Protein AF-A0A2S2CTV1-F1 (afdb_monomer_lite)

Structure (mmCIF, N/CA/C/O backbone):
data_AF-A0A2S2CTV1-F1
#
_entry.id   AF-A0A2S2CTV1-F1
#
loop_
_atom_site.group_PDB
_atom_site.id
_atom_site.type_symbol
_atom_site.label_atom_id
_atom_site.label_alt_id
_atom_site.label_comp_id
_atom_site.label_asym_id
_atom_site.label_entity_id
_atom_site.label_seq_id
_atom_site.pdbx_PDB_ins_code
_atom_site.Cartn_x
_atom_site.Cartn_y
_atom_site.Cartn_z
_atom_site.occupancy
_atom_site.B_iso_or_equiv
_atom_site.auth_seq_id
_atom_site.auth_comp_id
_atom_site.auth_asym_id
_atom_site.auth_atom_id
_atom_site.pdbx_PDB_model_num
ATOM 1 N N . MET A 1 1 ? -16.353 -54.334 -6.381 1.00 51.50 1 MET A N 1
ATOM 2 C CA . MET A 1 1 ? -15.307 -53.325 -6.108 1.00 51.50 1 MET A CA 1
ATOM 3 C C . MET A 1 1 ? -13.976 -54.057 -6.196 1.00 51.50 1 MET A C 1
ATOM 5 O O . MET A 1 1 ? -13.768 -54.965 -5.405 1.00 51.50 1 MET A O 1
ATOM 9 N N . ALA A 1 2 ? -13.167 -53.804 -7.227 1.00 54.47 2 ALA A N 1
ATOM 10 C CA . ALA A 1 2 ? -11.875 -54.478 -7.370 1.00 54.47 2 ALA A CA 1
ATOM 11 C C . ALA A 1 2 ? -10.858 -53.865 -6.383 1.00 54.47 2 ALA A C 1
ATOM 13 O O . ALA A 1 2 ? -10.901 -52.649 -6.179 1.00 54.47 2 ALA A O 1
ATOM 14 N N . PRO A 1 3 ? -9.980 -54.667 -5.753 1.00 59.53 3 PRO A N 1
ATOM 15 C CA . PRO A 1 3 ? -8.967 -54.156 -4.837 1.00 59.53 3 PRO A CA 1
ATOM 16 C C . PRO A 1 3 ? -7.960 -53.280 -5.592 1.00 59.53 3 PRO A C 1
ATOM 18 O O . PRO A 1 3 ? -7.532 -53.609 -6.699 1.00 59.53 3 PRO A O 1
ATOM 21 N N . VAL A 1 4 ? -7.614 -52.138 -5.000 1.00 60.75 4 VAL A N 1
ATOM 22 C CA . VAL A 1 4 ? -6.664 -51.177 -5.573 1.00 60.75 4 VAL A CA 1
ATOM 23 C C . VAL A 1 4 ? -5.271 -51.829 -5.632 1.00 60.75 4 VAL A C 1
ATOM 25 O O . VAL A 1 4 ? -4.828 -52.366 -4.616 1.00 60.75 4 VAL A O 1
ATOM 28 N N . PRO A 1 5 ? -4.579 -51.820 -6.788 1.00 59.84 5 PRO A N 1
ATOM 29 C CA . PRO A 1 5 ? -3.270 -52.454 -6.927 1.00 59.84 5 PRO A CA 1
ATOM 30 C C . PRO A 1 5 ? -2.188 -51.731 -6.097 1.00 59.84 5 PRO A C 1
ATOM 32 O O . PRO A 1 5 ? -2.196 -50.497 -6.031 1.00 59.84 5 PRO A O 1
ATOM 35 N N . PRO A 1 6 ? -1.247 -52.468 -5.476 1.00 59.41 6 PRO A N 1
ATOM 36 C CA . PRO A 1 6 ? -0.183 -51.889 -4.661 1.00 59.41 6 PRO A CA 1
ATOM 37 C C . PRO A 1 6 ? 0.899 -51.265 -5.556 1.00 59.41 6 PRO A C 1
ATOM 39 O O . PRO A 1 6 ? 1.287 -51.860 -6.559 1.00 59.41 6 PRO A O 1
ATOM 42 N N . GLY A 1 7 ? 1.392 -50.073 -5.200 1.00 57.53 7 GLY A N 1
ATOM 43 C CA . GLY A 1 7 ? 2.503 -49.430 -5.923 1.00 57.53 7 GLY A CA 1
ATOM 44 C C . GLY A 1 7 ? 2.373 -47.931 -6.213 1.00 57.53 7 GLY A C 1
ATOM 45 O O . GLY A 1 7 ? 3.039 -47.428 -7.114 1.00 57.53 7 GLY A O 1
ATOM 46 N N . ARG A 1 8 ? 1.541 -47.187 -5.478 1.00 54.16 8 ARG A N 1
ATOM 47 C CA . ARG A 1 8 ? 1.620 -45.718 -5.448 1.00 54.16 8 ARG A CA 1
ATOM 48 C C . ARG A 1 8 ? 1.915 -45.243 -4.034 1.00 54.16 8 ARG A C 1
ATOM 50 O O . ARG A 1 8 ? 1.067 -44.638 -3.386 1.00 54.16 8 ARG A O 1
ATOM 57 N N . ASP A 1 9 ? 3.150 -45.475 -3.604 1.00 60.75 9 ASP A N 1
ATOM 58 C CA . ASP A 1 9 ? 3.824 -44.606 -2.641 1.00 60.75 9 ASP A CA 1
ATOM 59 C C . ASP A 1 9 ? 4.000 -43.227 -3.295 1.00 60.75 9 ASP A C 1
ATOM 61 O O . ASP A 1 9 ? 5.081 -42.834 -3.730 1.00 60.75 9 ASP A O 1
ATOM 65 N N . LEU A 1 10 ? 2.898 -42.486 -3.439 1.00 60.81 10 LEU A N 1
ATOM 66 C CA . LEU A 1 10 ? 3.008 -41.037 -3.503 1.00 60.81 10 LEU A CA 1
ATOM 67 C C . LEU A 1 10 ? 3.688 -40.655 -2.188 1.00 60.81 10 LEU A C 1
ATOM 69 O O . LEU A 1 10 ? 3.174 -41.074 -1.145 1.00 60.81 10 LEU A O 1
ATOM 73 N N . PRO A 1 11 ? 4.829 -39.940 -2.198 1.00 59.81 11 PRO A N 1
ATOM 74 C CA . PRO A 1 11 ? 5.430 -39.505 -0.952 1.00 59.81 11 PRO A CA 1
ATOM 75 C C . PRO A 1 11 ? 4.330 -38.793 -0.174 1.00 59.81 11 PRO A C 1
ATOM 77 O O . PRO A 1 11 ? 3.757 -37.820 -0.680 1.00 59.81 11 PRO A O 1
ATOM 80 N N . LEU A 1 12 ? 3.978 -39.338 1.004 1.00 63.19 12 LEU A N 1
ATOM 81 C CA . LEU A 1 12 ? 3.150 -38.637 1.977 1.00 63.19 12 LEU A CA 1
ATOM 82 C C . LEU A 1 12 ? 3.689 -37.213 1.984 1.00 63.19 12 LEU A C 1
ATOM 84 O O . LEU A 1 12 ? 4.906 -37.040 2.122 1.00 63.19 12 LEU A O 1
ATOM 88 N N . ALA A 1 13 ? 2.814 -36.229 1.743 1.00 63.06 13 ALA A N 1
ATOM 89 C CA . ALA A 1 13 ? 3.187 -34.826 1.837 1.00 63.06 13 ALA A CA 1
ATOM 90 C C . ALA A 1 13 ? 4.113 -34.680 3.052 1.00 63.06 13 ALA A C 1
ATOM 92 O O . ALA A 1 13 ? 3.800 -35.289 4.087 1.00 63.06 13 ALA A O 1
ATOM 93 N N . PRO A 1 14 ? 5.271 -34.003 2.909 1.00 59.34 14 PRO A N 1
ATOM 94 C CA . PRO A 1 14 ? 6.257 -33.946 3.977 1.00 59.34 14 PRO A CA 1
ATOM 95 C C . PRO A 1 14 ? 5.525 -33.636 5.284 1.00 59.34 14 PRO A C 1
ATOM 97 O O . PRO A 1 14 ? 4.563 -32.853 5.240 1.00 59.34 14 PRO A O 1
ATOM 100 N N . PRO A 1 15 ? 5.906 -34.270 6.414 1.00 59.06 15 PRO A N 1
ATOM 101 C CA . PRO A 1 15 ? 5.267 -33.987 7.695 1.00 59.06 15 PRO A CA 1
ATOM 102 C C . PRO A 1 15 ? 5.177 -32.475 7.815 1.00 59.06 15 PRO A C 1
ATOM 104 O O . PRO A 1 15 ? 6.124 -31.807 7.397 1.00 59.06 15 PRO A O 1
ATOM 107 N N . ILE A 1 16 ? 4.040 -31.949 8.285 1.00 58.94 16 ILE A N 1
ATOM 108 C CA . ILE A 1 16 ? 3.828 -30.510 8.465 1.00 58.94 16 ILE A CA 1
ATOM 109 C C . ILE A 1 16 ? 4.886 -30.035 9.464 1.00 58.94 16 ILE A C 1
ATOM 111 O O . ILE A 1 16 ? 4.649 -29.929 10.663 1.00 58.94 16 ILE A O 1
ATOM 115 N N . THR A 1 17 ? 6.104 -29.814 8.986 1.00 56.09 17 THR A N 1
ATOM 116 C CA . THR A 1 17 ? 7.159 -29.161 9.711 1.00 56.09 17 THR A CA 1
ATOM 117 C C . THR A 1 17 ? 6.625 -27.761 9.808 1.00 56.09 17 THR A C 1
ATOM 119 O O . THR A 1 17 ? 6.451 -27.078 8.795 1.00 56.09 17 THR A O 1
ATOM 122 N N . SER A 1 18 ? 6.275 -27.369 11.028 1.00 59.91 18 SER A N 1
ATOM 123 C CA . SER A 1 18 ? 6.013 -25.990 11.386 1.00 59.91 18 SER A CA 1
ATOM 124 C C . SER A 1 18 ? 7.299 -25.210 11.121 1.00 59.91 18 SER A C 1
ATOM 126 O O . SER A 1 18 ? 8.064 -24.907 12.034 1.00 59.91 18 SER A O 1
ATOM 128 N N . PHE A 1 19 ? 7.598 -24.935 9.853 1.00 55.28 19 PHE A N 1
ATOM 129 C CA . PHE A 1 19 ? 8.504 -23.870 9.499 1.00 55.28 19 PHE A CA 1
ATOM 130 C C . PHE A 1 19 ? 7.884 -22.650 10.156 1.00 55.28 19 PHE A C 1
ATOM 132 O O . PHE A 1 19 ? 6.759 -22.275 9.818 1.00 55.28 19 PHE A O 1
ATOM 139 N N . ALA A 1 20 ? 8.557 -22.119 11.178 1.00 57.38 20 ALA A N 1
ATOM 140 C CA . ALA A 1 20 ? 8.118 -20.904 11.831 1.00 57.38 20 ALA A CA 1
ATOM 141 C C . ALA A 1 20 ? 7.987 -19.858 10.726 1.00 57.38 20 ALA A C 1
ATOM 143 O O . ALA A 1 20 ? 8.987 -19.437 10.140 1.00 57.38 20 ALA A O 1
ATOM 144 N N . LEU A 1 21 ? 6.744 -19.523 10.370 1.00 60.72 21 LEU A N 1
ATOM 145 C CA . LEU A 1 21 ? 6.492 -18.490 9.383 1.00 60.72 21 LEU A CA 1
ATOM 146 C C . LEU A 1 21 ? 7.221 -17.237 9.874 1.00 60.72 21 LEU A C 1
ATOM 148 O O . LEU A 1 21 ? 7.178 -16.950 11.077 1.00 60.72 21 LEU A O 1
ATOM 152 N N . PRO A 1 22 ? 7.925 -16.515 8.987 1.00 61.94 22 PRO A N 1
ATOM 153 C CA . PRO A 1 22 ? 8.626 -15.312 9.393 1.00 61.94 22 PRO A CA 1
ATOM 154 C C . PRO A 1 22 ? 7.640 -14.392 10.128 1.00 61.94 22 PRO A C 1
ATOM 156 O O . PRO A 1 22 ? 6.493 -14.261 9.686 1.00 61.94 22 PRO A O 1
ATOM 159 N N . PRO A 1 23 ? 8.051 -13.789 11.257 1.00 68.38 23 PRO A N 1
ATOM 160 C CA . PRO A 1 23 ? 7.149 -13.020 12.098 1.00 68.38 23 PRO A CA 1
ATOM 161 C C . PRO A 1 23 ? 6.484 -11.914 11.275 1.00 68.38 23 PRO A C 1
ATOM 163 O O . PRO A 1 23 ? 7.163 -11.096 10.648 1.00 68.38 23 PRO A O 1
ATOM 166 N N . GLN A 1 24 ? 5.152 -11.924 11.267 1.00 77.75 24 GLN A N 1
ATOM 167 C CA . GLN A 1 24 ? 4.328 -10.890 10.652 1.00 77.75 24 GLN A CA 1
ATOM 168 C C . GLN A 1 24 ? 4.068 -9.799 11.686 1.00 77.75 24 GLN A C 1
ATOM 170 O O . GLN A 1 24 ? 3.610 -10.081 12.793 1.00 77.75 24 GLN A O 1
ATOM 175 N N . TRP A 1 25 ? 4.345 -8.553 11.322 1.00 82.06 25 TRP A N 1
ATOM 176 C CA . TRP A 1 25 ? 4.228 -7.411 12.219 1.00 82.06 25 TRP A CA 1
ATOM 177 C C . TRP A 1 25 ? 2.988 -6.611 11.873 1.00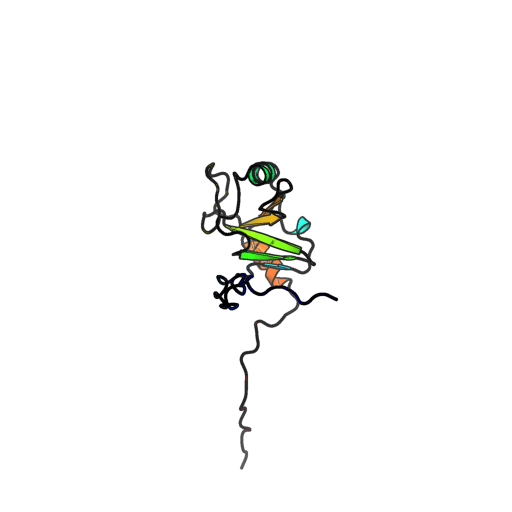 82.06 25 TRP A C 1
ATOM 179 O O . TRP A 1 25 ? 2.845 -6.117 10.755 1.00 82.06 25 TRP A O 1
ATOM 189 N N . VAL A 1 26 ? 2.092 -6.463 12.841 1.00 79.44 26 VAL A N 1
ATOM 190 C CA . VAL A 1 26 ? 0.977 -5.527 12.715 1.00 79.44 26 VAL A CA 1
ATOM 191 C C . VAL A 1 26 ? 1.496 -4.141 13.055 1.00 79.44 26 VAL A C 1
ATOM 193 O O . VAL A 1 26 ? 1.842 -3.885 14.203 1.00 79.44 26 VAL A O 1
ATOM 196 N N . THR A 1 27 ? 1.594 -3.271 12.056 1.00 80.38 27 THR A N 1
ATOM 197 C CA . THR A 1 27 ? 2.080 -1.895 12.238 1.00 80.38 27 THR A CA 1
ATOM 198 C C . THR A 1 27 ? 0.937 -0.915 12.430 1.00 80.38 27 THR A C 1
ATOM 200 O O . THR A 1 27 ? 1.103 0.093 13.115 1.00 80.38 27 THR A O 1
ATOM 203 N N . ILE A 1 28 ? -0.215 -1.206 11.823 1.00 86.19 28 ILE A N 1
ATOM 204 C CA . ILE A 1 28 ? -1.404 -0.363 11.896 1.00 86.19 28 ILE A CA 1
ATOM 205 C C . ILE A 1 28 ? -2.619 -1.240 12.170 1.00 86.19 28 ILE A C 1
ATOM 207 O O . ILE A 1 28 ? -2.802 -2.283 11.537 1.00 86.19 28 ILE A O 1
ATOM 211 N N . ARG A 1 29 ? -3.478 -0.812 13.089 1.00 87.50 29 ARG A N 1
ATOM 212 C CA . ARG A 1 29 ? -4.802 -1.397 13.275 1.00 87.50 29 ARG A CA 1
ATOM 213 C C . ARG A 1 29 ? -5.813 -0.272 13.438 1.00 87.50 29 ARG A C 1
ATOM 215 O O . ARG A 1 29 ? -5.638 0.590 14.282 1.00 87.50 29 ARG A O 1
ATOM 222 N N . SER A 1 30 ? -6.865 -0.278 12.627 1.00 85.06 30 SER A N 1
ATOM 223 C CA . SER A 1 30 ? -7.920 0.733 12.645 1.00 85.06 30 SER A CA 1
ATOM 224 C C . SER A 1 30 ? -9.284 0.105 12.362 1.00 85.06 30 SER A C 1
ATOM 226 O O . SER A 1 30 ? -9.408 -0.845 11.593 1.00 85.06 30 SER A O 1
ATOM 228 N N . THR A 1 31 ? -10.337 0.646 12.972 1.00 85.44 31 THR A N 1
ATOM 229 C CA . THR A 1 31 ? -11.735 0.278 12.678 1.00 85.44 31 THR A CA 1
ATOM 230 C C . THR A 1 31 ? -12.308 1.062 11.493 1.00 85.44 31 THR A C 1
ATOM 232 O O . THR A 1 31 ? -13.455 0.842 11.094 1.00 85.44 31 THR A O 1
ATOM 235 N N . GLN A 1 32 ? -11.522 1.980 10.926 1.00 87.19 32 GLN A N 1
ATOM 236 C CA . GLN A 1 32 ? -11.907 2.807 9.791 1.00 87.19 32 GLN A CA 1
ATOM 237 C C . GLN A 1 32 ? -11.780 2.050 8.460 1.00 87.19 32 GLN A C 1
ATOM 239 O O . GLN A 1 32 ? -11.167 0.983 8.369 1.00 87.19 32 GLN A O 1
ATOM 244 N N . ASP A 1 33 ? -12.381 2.618 7.413 1.00 89.31 33 ASP A N 1
ATOM 245 C CA . ASP A 1 33 ? -12.175 2.165 6.037 1.00 89.31 33 ASP A CA 1
ATOM 246 C C . ASP A 1 33 ? -10.765 2.567 5.578 1.00 89.31 33 ASP A C 1
ATOM 248 O O . ASP A 1 33 ? -10.371 3.728 5.717 1.00 89.31 33 ASP A O 1
ATOM 252 N N . TRP A 1 34 ? -10.015 1.625 5.002 1.00 88.56 34 TRP A N 1
ATOM 253 C CA . TRP A 1 34 ? -8.662 1.864 4.490 1.00 88.56 34 TRP A CA 1
ATOM 254 C C . TRP A 1 34 ? -8.621 2.983 3.443 1.00 88.56 34 TRP A C 1
ATOM 256 O O . TRP A 1 34 ? -7.622 3.687 3.337 1.00 88.56 34 TRP A O 1
ATOM 266 N N . ARG A 1 35 ? -9.716 3.213 2.704 1.00 90.44 35 ARG A N 1
ATOM 267 C CA . ARG A 1 35 ? -9.827 4.301 1.717 1.00 90.44 35 ARG A CA 1
ATOM 268 C C . ARG A 1 35 ? -9.742 5.686 2.353 1.00 90.44 35 ARG A C 1
ATOM 270 O O . ARG A 1 35 ? -9.503 6.660 1.649 1.00 90.44 35 ARG A O 1
ATOM 277 N N . ARG A 1 36 ? -9.980 5.787 3.662 1.00 89.06 36 ARG A N 1
ATOM 278 C CA . ARG A 1 36 ? -9.883 7.031 4.438 1.00 89.06 36 ARG A CA 1
ATOM 279 C C . ARG A 1 36 ? -8.578 7.138 5.219 1.00 89.06 36 ARG A C 1
ATOM 281 O O . ARG A 1 36 ? -8.353 8.157 5.855 1.00 89.06 36 ARG A O 1
ATOM 288 N N . ALA A 1 37 ? -7.735 6.108 5.173 1.00 86.94 37 ALA A N 1
ATOM 289 C CA . ALA A 1 37 ? -6.510 6.054 5.956 1.00 86.94 37 ALA A CA 1
ATOM 290 C C . ALA A 1 37 ? -5.444 7.041 5.474 1.00 86.94 37 ALA A C 1
ATOM 292 O O . ALA A 1 37 ? -4.569 7.398 6.252 1.00 86.94 37 ALA A O 1
ATOM 293 N N . GLY A 1 38 ? -5.494 7.451 4.204 1.00 89.25 38 GLY A N 1
ATOM 294 C CA . GLY A 1 38 ? -4.428 8.227 3.589 1.00 89.25 38 GLY A CA 1
ATOM 295 C C . GLY A 1 38 ? -4.758 8.788 2.219 1.00 89.25 38 GLY A C 1
ATOM 296 O O . GLY A 1 38 ? -5.906 8.791 1.766 1.00 89.25 38 GLY A O 1
ATOM 297 N N . ARG A 1 39 ? -3.709 9.243 1.536 1.00 94.19 39 ARG A N 1
ATOM 298 C CA . ARG A 1 39 ? -3.784 9.787 0.183 1.00 94.19 39 ARG A CA 1
ATOM 299 C C . ARG A 1 39 ? -3.604 8.680 -0.850 1.00 94.19 39 ARG A C 1
ATOM 301 O O . ARG A 1 39 ? -2.682 7.880 -0.761 1.00 94.19 39 ARG A O 1
ATOM 308 N N . PHE A 1 40 ? -4.449 8.670 -1.876 1.00 95.50 40 PHE A N 1
ATOM 309 C CA . PHE A 1 40 ? -4.292 7.759 -3.010 1.00 95.50 40 PHE A CA 1
ATOM 310 C C . PHE A 1 40 ? -3.179 8.212 -3.951 1.00 95.50 40 PHE A C 1
ATOM 312 O O . PHE A 1 40 ? -3.226 9.317 -4.499 1.00 95.50 40 PHE A O 1
ATOM 319 N N . GLU A 1 41 ? -2.237 7.312 -4.212 1.00 95.06 41 GLU A N 1
ATOM 320 C CA . GLU A 1 41 ? -1.100 7.556 -5.093 1.00 95.06 41 GLU A CA 1
ATOM 321 C C . GLU A 1 41 ? -1.350 6.899 -6.450 1.00 95.06 41 GLU A C 1
ATOM 323 O O . GLU A 1 41 ? -1.038 5.727 -6.664 1.00 95.06 41 GLU A O 1
ATOM 328 N N . LYS A 1 42 ? -1.958 7.639 -7.387 1.00 94.62 42 LYS A N 1
ATOM 329 C CA . LYS A 1 42 ? -2.368 7.091 -8.696 1.00 94.62 42 LYS A CA 1
ATOM 330 C C . LYS A 1 42 ? -1.185 6.582 -9.520 1.00 94.62 42 LYS A C 1
ATOM 332 O O . LYS A 1 42 ? -1.272 5.511 -10.119 1.00 94.62 42 LYS A O 1
ATOM 337 N N . ASP A 1 43 ? -0.087 7.331 -9.533 1.00 94.62 43 ASP A N 1
ATOM 338 C CA . ASP A 1 43 ? 1.101 6.961 -10.303 1.00 94.62 43 ASP A CA 1
ATOM 339 C C . ASP A 1 43 ? 1.813 5.756 -9.682 1.00 94.62 43 ASP A C 1
ATOM 341 O O . ASP A 1 43 ? 2.162 4.816 -10.395 1.00 94.62 43 ASP A O 1
ATOM 345 N N . LEU A 1 44 ? 1.923 5.713 -8.349 1.00 94.88 44 LEU A N 1
ATOM 346 C CA . LEU A 1 44 ? 2.491 4.559 -7.646 1.00 94.88 44 LEU A CA 1
ATOM 347 C C . LEU A 1 44 ? 1.598 3.323 -7.744 1.00 94.88 44 LEU A C 1
ATOM 349 O O . LEU A 1 44 ? 2.109 2.215 -7.846 1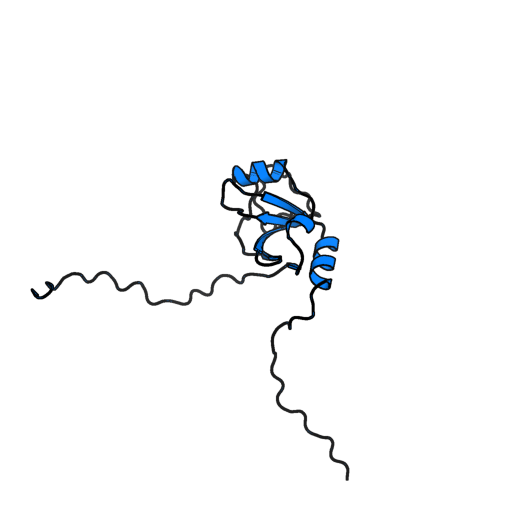.00 94.88 44 LEU A O 1
ATOM 353 N N . SER A 1 45 ? 0.274 3.491 -7.779 1.00 94.81 45 SER A N 1
ATOM 354 C CA . SER A 1 45 ? -0.665 2.387 -8.019 1.00 94.81 45 SER A CA 1
ATOM 355 C C . SER A 1 45 ? -0.449 1.781 -9.407 1.00 94.81 45 SER A C 1
ATOM 357 O O . SER A 1 45 ? -0.381 0.563 -9.550 1.00 94.81 45 SER A O 1
ATOM 359 N N . ARG A 1 46 ? -0.235 2.622 -10.430 1.00 95.12 46 ARG A N 1
ATOM 360 C CA . ARG A 1 46 ? 0.117 2.157 -11.781 1.00 95.12 46 ARG A CA 1
ATOM 361 C C . ARG A 1 46 ? 1.447 1.407 -11.791 1.00 95.12 46 ARG A C 1
ATOM 363 O O . ARG A 1 46 ? 1.562 0.366 -12.433 1.00 95.12 46 ARG A O 1
ATOM 370 N N . ASP A 1 47 ? 2.447 1.914 -11.078 1.00 94.81 47 ASP A N 1
ATOM 371 C CA . ASP A 1 47 ? 3.741 1.241 -10.972 1.00 94.81 47 ASP A CA 1
ATOM 372 C C . ASP A 1 47 ? 3.663 -0.059 -10.177 1.00 94.81 47 ASP A C 1
ATOM 374 O O . ASP A 1 47 ? 4.344 -1.024 -10.524 1.00 94.81 47 ASP A O 1
ATOM 378 N N . CYS A 1 48 ? 2.805 -0.123 -9.165 1.00 94.44 48 CYS A N 1
ATOM 379 C CA . CYS A 1 48 ? 2.549 -1.341 -8.417 1.00 94.44 48 CYS A CA 1
ATOM 380 C C . CYS A 1 48 ? 1.863 -2.403 -9.277 1.00 94.44 48 CYS A C 1
ATOM 382 O O . CYS A 1 48 ? 2.331 -3.541 -9.324 1.00 94.44 48 CYS A O 1
ATOM 384 N N . ALA A 1 49 ? 0.844 -2.018 -10.051 1.00 94.44 49 ALA A N 1
ATOM 385 C CA . ALA A 1 49 ? 0.212 -2.896 -11.033 1.00 94.44 49 ALA A CA 1
ATOM 386 C C . ALA A 1 49 ? 1.222 -3.413 -12.078 1.00 94.44 49 ALA A C 1
ATOM 388 O O . ALA A 1 49 ? 1.130 -4.553 -12.527 1.00 94.44 49 ALA A O 1
ATOM 389 N N . ALA A 1 50 ? 2.235 -2.606 -12.415 1.00 94.62 50 ALA A N 1
ATOM 390 C CA . ALA A 1 50 ? 3.357 -2.986 -13.275 1.00 94.62 50 ALA A CA 1
ATOM 391 C C . ALA A 1 50 ? 4.514 -3.699 -12.537 1.00 94.62 50 ALA A C 1
ATOM 393 O O . ALA A 1 50 ? 5.561 -3.938 -13.136 1.00 94.62 50 ALA A O 1
ATOM 394 N N . ARG A 1 51 ? 4.362 -4.025 -11.244 1.00 91.81 51 ARG A N 1
ATOM 395 C CA . ARG A 1 51 ? 5.366 -4.684 -10.379 1.00 91.81 51 ARG A CA 1
ATOM 396 C C . ARG A 1 51 ? 6.663 -3.887 -10.169 1.00 91.81 51 ARG A C 1
ATOM 398 O O . ARG A 1 51 ? 7.654 -4.442 -9.697 1.00 91.81 51 ARG A O 1
ATOM 405 N N . ARG A 1 52 ? 6.647 -2.585 -10.469 1.00 93.50 52 ARG A N 1
ATOM 406 C CA . ARG A 1 52 ? 7.769 -1.642 -10.314 1.00 93.50 52 ARG A CA 1
ATOM 407 C C . ARG A 1 52 ? 7.752 -0.882 -8.991 1.00 93.50 52 ARG A C 1
ATOM 409 O O . ARG A 1 52 ? 8.735 -0.231 -8.678 1.00 93.50 52 ARG A O 1
ATOM 416 N N . PHE A 1 53 ? 6.669 -0.963 -8.225 1.00 94.88 53 PHE A N 1
ATOM 417 C CA . PHE A 1 53 ? 6.571 -0.375 -6.891 1.00 94.88 53 PHE A CA 1
ATOM 418 C C . PHE A 1 53 ? 5.850 -1.357 -5.969 1.00 94.88 53 PHE A C 1
ATOM 420 O O . PHE A 1 53 ? 4.636 -1.496 -6.057 1.00 94.88 53 PHE A O 1
ATOM 427 N N . ARG A 1 54 ? 6.581 -2.118 -5.150 1.00 93.25 54 ARG A N 1
ATOM 428 C CA . ARG A 1 54 ? 5.988 -3.214 -4.359 1.00 93.25 54 ARG A CA 1
ATOM 429 C C . ARG A 1 54 ? 6.745 -3.491 -3.073 1.00 93.25 54 ARG A C 1
ATOM 431 O O . ARG A 1 54 ? 7.915 -3.141 -2.946 1.00 93.25 54 ARG A O 1
ATOM 438 N N . GLU A 1 55 ? 6.106 -4.203 -2.159 1.00 92.06 55 GLU A N 1
ATOM 439 C CA . GLU A 1 55 ? 6.785 -4.777 -1.000 1.00 92.06 55 GLU A CA 1
ATOM 440 C C . GLU A 1 55 ? 7.873 -5.773 -1.443 1.00 92.06 55 GLU A C 1
ATOM 442 O O . GLU A 1 55 ? 7.663 -6.573 -2.360 1.00 92.06 55 GLU A O 1
ATOM 447 N N . LEU A 1 56 ? 9.039 -5.740 -0.787 1.00 88.88 56 LEU A N 1
ATOM 448 C CA . LEU A 1 56 ? 10.082 -6.759 -0.990 1.00 88.88 56 LEU A CA 1
ATOM 449 C C . LEU A 1 56 ? 9.664 -8.092 -0.370 1.00 88.88 56 LEU A C 1
ATOM 451 O O . LEU A 1 56 ? 9.869 -9.153 -0.956 1.00 88.88 56 LEU A O 1
ATOM 455 N N . MET A 1 57 ? 9.065 -8.018 0.816 1.00 85.12 57 MET A N 1
ATOM 456 C CA . MET A 1 57 ? 8.472 -9.136 1.532 1.00 85.12 57 MET A CA 1
ATOM 457 C C . MET A 1 57 ? 6.982 -8.835 1.714 1.00 85.12 57 MET A C 1
ATOM 459 O O . MET A 1 57 ? 6.622 -8.122 2.658 1.00 85.12 57 MET A O 1
ATOM 463 N N . PRO A 1 58 ? 6.121 -9.337 0.810 1.00 81.94 58 PRO A N 1
ATOM 464 C CA . PRO A 1 58 ? 4.688 -9.076 0.858 1.00 81.94 58 PRO A CA 1
ATOM 465 C C . PRO A 1 58 ? 4.096 -9.446 2.213 1.00 81.94 58 PRO A C 1
ATOM 467 O O . PRO A 1 58 ? 4.390 -10.519 2.747 1.00 81.94 58 PRO A O 1
ATOM 470 N N . LEU A 1 59 ? 3.258 -8.566 2.764 1.00 81.75 59 LEU A N 1
ATOM 471 C CA . LEU A 1 59 ? 2.513 -8.809 4.003 1.00 81.75 59 LEU A CA 1
ATOM 472 C C . LEU A 1 59 ? 3.389 -9.111 5.232 1.00 81.75 59 LEU A C 1
ATOM 474 O O . LEU A 1 59 ? 2.879 -9.616 6.237 1.00 81.75 59 LEU A O 1
ATOM 478 N N . ARG A 1 60 ? 4.690 -8.787 5.192 1.00 86.88 60 ARG A N 1
ATOM 479 C CA . ARG A 1 60 ? 5.553 -8.853 6.381 1.00 86.88 60 ARG A CA 1
ATOM 480 C C . ARG A 1 60 ? 5.134 -7.815 7.412 1.00 86.88 60 ARG A C 1
ATOM 482 O O . ARG A 1 60 ? 5.089 -8.122 8.601 1.00 86.88 60 ARG A O 1
ATOM 489 N N . PHE A 1 61 ? 4.832 -6.607 6.948 1.00 90.19 61 PHE A N 1
ATOM 490 C CA . PHE A 1 61 ? 4.228 -5.554 7.750 1.00 90.19 61 PHE A CA 1
ATOM 491 C C . PHE A 1 61 ? 2.787 -5.382 7.282 1.00 90.19 61 PHE A C 1
ATOM 493 O O . PHE A 1 61 ? 2.524 -5.310 6.082 1.00 90.19 61 PHE A O 1
ATOM 500 N N . ARG A 1 62 ? 1.851 -5.385 8.227 1.00 91.12 62 ARG A N 1
ATOM 501 C CA . ARG A 1 62 ? 0.416 -5.441 7.954 1.00 91.12 62 ARG A CA 1
ATOM 502 C C . ARG A 1 62 ? -0.308 -4.281 8.605 1.00 91.12 62 ARG A C 1
ATOM 504 O O . ARG A 1 62 ? -0.087 -3.985 9.781 1.00 91.12 62 ARG A O 1
ATOM 511 N N . ALA A 1 6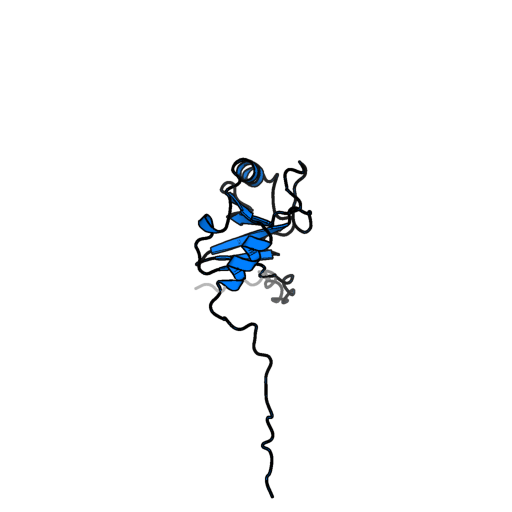3 ? -1.237 -3.713 7.851 1.00 90.75 63 ALA A N 1
ATOM 512 C CA . ALA A 1 63 ? -2.223 -2.776 8.343 1.00 90.75 63 ALA A CA 1
ATOM 513 C C . ALA A 1 63 ? -3.609 -3.430 8.313 1.00 90.75 63 ALA A C 1
ATOM 515 O O . ALA A 1 63 ? -4.097 -3.810 7.250 1.00 90.75 63 ALA A O 1
ATOM 516 N N . TYR A 1 64 ? -4.233 -3.581 9.478 1.00 91.25 64 TYR A N 1
ATOM 517 C CA . TYR A 1 64 ? -5.592 -4.102 9.602 1.00 91.25 64 TYR A CA 1
ATOM 518 C C . TYR A 1 64 ? -6.577 -2.946 9.625 1.00 91.25 64 TYR A C 1
ATOM 520 O O . TYR A 1 64 ? -6.557 -2.122 10.537 1.00 91.25 64 TYR A O 1
ATOM 528 N N . PHE A 1 65 ? -7.459 -2.925 8.643 1.00 90.12 65 PHE A N 1
ATOM 529 C CA . PHE A 1 65 ? -8.615 -2.045 8.594 1.00 90.12 65 PHE A CA 1
ATOM 530 C C . PHE A 1 65 ? -9.888 -2.874 8.746 1.00 90.12 65 PHE A C 1
ATOM 532 O O . PHE A 1 65 ? -9.827 -4.096 8.893 1.00 90.12 65 PHE A O 1
ATOM 539 N N . LYS A 1 66 ? -11.054 -2.222 8.724 1.00 87.81 66 LYS A N 1
ATOM 540 C CA . LYS A 1 66 ? -12.365 -2.867 8.878 1.00 87.81 66 LYS A CA 1
ATOM 541 C C . LYS A 1 66 ? -12.586 -4.021 7.878 1.00 87.81 66 LYS A C 1
ATOM 543 O O . LYS A 1 66 ? -13.122 -3.813 6.796 1.00 87.81 66 LYS A O 1
ATOM 548 N N . GLY A 1 67 ? -12.197 -5.235 8.273 1.00 84.62 67 GLY A N 1
ATOM 549 C CA . GLY A 1 67 ? -12.307 -6.462 7.477 1.00 84.62 67 GLY A CA 1
ATOM 550 C C . GLY A 1 67 ? -11.269 -6.622 6.359 1.00 84.62 67 GLY A C 1
ATOM 551 O O . GLY A 1 67 ? -11.371 -7.573 5.595 1.00 84.62 67 GLY A O 1
ATOM 552 N N . GLU A 1 68 ? -10.283 -5.729 6.259 1.00 90.12 68 GLU A N 1
ATOM 553 C CA . GLU A 1 68 ? -9.326 -5.684 5.145 1.00 90.12 68 GLU A CA 1
ATOM 554 C C . GLU A 1 68 ? -7.890 -5.647 5.679 1.00 90.12 68 GLU A C 1
ATOM 556 O O . GLU A 1 68 ? -7.603 -4.974 6.673 1.00 90.12 68 GLU A O 1
ATOM 561 N N . VAL A 1 69 ? -6.979 -6.355 5.010 1.00 91.12 69 VAL A N 1
ATOM 562 C CA . VAL A 1 69 ? -5.552 -6.377 5.359 1.00 91.12 69 VAL A CA 1
ATOM 563 C C . VAL A 1 69 ? -4.758 -5.766 4.222 1.00 91.12 69 VAL A C 1
ATOM 565 O O . VAL A 1 69 ? -4.797 -6.257 3.098 1.00 91.12 69 VAL A O 1
ATOM 568 N N . LEU A 1 70 ? -4.022 -4.704 4.529 1.00 92.75 70 LEU A N 1
ATOM 569 C CA . LEU A 1 70 ? -3.129 -4.047 3.589 1.00 92.75 70 LEU A CA 1
ATOM 570 C C . LEU A 1 70 ? -1.678 -4.399 3.922 1.00 92.75 70 LEU A C 1
ATOM 572 O O . LEU A 1 70 ? -1.303 -4.535 5.092 1.00 92.75 70 LEU A O 1
ATOM 576 N N . GLY A 1 71 ? -0.865 -4.540 2.879 1.00 93.25 71 GLY A N 1
ATOM 577 C CA . GLY A 1 71 ? 0.586 -4.614 2.993 1.00 93.25 71 GLY A CA 1
ATOM 578 C C . GLY A 1 71 ? 1.170 -3.253 3.348 1.00 93.25 71 GLY A C 1
ATOM 579 O O . GLY A 1 71 ? 0.579 -2.219 3.033 1.00 93.25 71 GLY A O 1
ATOM 580 N N . VAL A 1 72 ? 2.314 -3.238 4.025 1.00 93.44 72 VAL A N 1
ATOM 581 C CA . VAL A 1 72 ? 2.956 -2.006 4.487 1.00 93.44 72 VAL A CA 1
ATOM 582 C C . VAL A 1 72 ? 4.418 -1.998 4.072 1.00 93.44 72 VAL A C 1
ATOM 584 O O . VAL A 1 72 ? 5.203 -2.889 4.411 1.00 93.44 72 VAL A O 1
ATOM 587 N N . ALA A 1 73 ? 4.813 -0.934 3.382 1.00 94.00 73 ALA A N 1
ATOM 588 C CA . ALA A 1 73 ? 6.208 -0.643 3.105 1.00 94.00 73 ALA A CA 1
ATOM 589 C C . ALA A 1 73 ? 6.567 0.766 3.561 1.00 94.00 73 ALA A C 1
ATOM 591 O O . ALA A 1 73 ? 5.743 1.675 3.575 1.00 94.00 73 ALA A O 1
ATOM 592 N N . PHE A 1 74 ? 7.834 0.954 3.901 1.00 92.62 74 PHE A N 1
ATOM 593 C CA . PHE A 1 74 ? 8.344 2.235 4.359 1.00 92.62 74 PHE A CA 1
ATOM 594 C C . PHE A 1 74 ? 9.141 2.895 3.244 1.00 92.62 74 PHE A C 1
ATOM 596 O O . PHE A 1 74 ? 10.021 2.259 2.657 1.00 92.62 74 PHE A O 1
ATOM 603 N N . GLY A 1 75 ? 8.872 4.172 2.975 1.00 91.44 75 GLY A N 1
ATOM 604 C CA . GLY A 1 75 ? 9.521 4.899 1.887 1.00 91.44 75 GLY A CA 1
ATOM 605 C C . GLY A 1 75 ? 11.029 5.084 2.056 1.00 91.44 75 GLY A C 1
ATOM 606 O O . GLY A 1 75 ? 11.741 5.329 1.089 1.00 91.44 75 GLY A O 1
ATOM 607 N N . HIS A 1 76 ? 11.561 4.893 3.267 1.00 89.88 76 HIS A N 1
ATOM 608 C CA . HIS A 1 76 ? 13.006 4.853 3.507 1.00 89.88 76 HIS A CA 1
ATOM 609 C C . HIS A 1 76 ? 13.686 3.551 3.034 1.00 89.88 76 HIS A C 1
ATOM 611 O O . HIS A 1 76 ? 14.903 3.430 3.152 1.00 89.88 76 HIS A O 1
ATOM 617 N N . GLY A 1 77 ? 12.930 2.579 2.505 1.00 87.06 77 GLY A N 1
ATOM 618 C CA . GLY A 1 77 ? 13.472 1.416 1.791 1.00 87.06 77 GLY A CA 1
ATOM 619 C C . GLY A 1 77 ? 13.589 0.116 2.593 1.00 87.06 77 GLY A C 1
ATOM 620 O O . GLY A 1 77 ? 14.101 -0.861 2.061 1.00 87.06 77 GLY A O 1
ATOM 621 N N . LEU A 1 78 ? 13.098 0.050 3.838 1.00 87.31 78 LEU A N 1
ATOM 622 C CA . LEU A 1 78 ? 13.200 -1.165 4.673 1.00 87.31 78 LEU A CA 1
ATOM 623 C C . LEU A 1 78 ? 12.513 -2.398 4.060 1.00 87.31 78 LEU A C 1
ATOM 625 O O . LEU A 1 78 ? 13.002 -3.514 4.198 1.00 87.31 78 LEU A O 1
ATOM 629 N N . ASN A 1 79 ? 11.365 -2.195 3.410 1.00 90.56 79 ASN A N 1
ATOM 630 C CA . ASN A 1 79 ? 10.551 -3.245 2.785 1.00 90.56 79 ASN A CA 1
ATOM 631 C C . ASN A 1 79 ? 9.999 -2.780 1.425 1.00 90.56 79 ASN A C 1
ATOM 633 O O . ASN A 1 79 ? 8.890 -3.131 1.042 1.00 90.56 79 ASN A O 1
ATOM 637 N N . LEU A 1 80 ? 10.714 -1.922 0.701 1.00 93.69 80 LEU A N 1
ATOM 638 C CA . LEU A 1 80 ? 10.176 -1.328 -0.522 1.00 93.69 80 LEU A CA 1
ATOM 639 C C . LEU A 1 80 ? 11.089 -1.595 -1.711 1.00 93.69 80 LEU A C 1
ATOM 641 O O . LEU A 1 80 ? 12.262 -1.229 -1.709 1.00 93.69 80 LEU A O 1
ATOM 645 N N . HIS A 1 81 ? 10.524 -2.221 -2.736 1.00 94.19 81 HIS A N 1
ATOM 646 C CA . HIS A 1 81 ? 11.115 -2.306 -4.056 1.00 94.19 81 HIS A CA 1
ATOM 647 C C . HIS A 1 81 ? 10.657 -1.101 -4.876 1.00 94.19 81 HIS A C 1
ATOM 649 O O . HIS A 1 81 ? 9.529 -1.072 -5.369 1.00 94.19 81 HIS A O 1
ATOM 655 N N . ASP A 1 82 ? 11.549 -0.124 -5.008 1.00 93.50 82 ASP A N 1
ATOM 656 C CA . ASP A 1 82 ? 11.333 1.101 -5.772 1.00 93.50 82 ASP A CA 1
ATOM 657 C C . ASP A 1 82 ? 12.614 1.468 -6.554 1.00 93.50 82 ASP A C 1
ATOM 659 O O . ASP A 1 82 ? 13.445 2.253 -6.087 1.00 93.50 82 ASP A O 1
ATOM 663 N N . PRO A 1 83 ? 12.822 0.879 -7.746 1.00 92.19 83 PRO A N 1
ATOM 664 C CA . PRO A 1 83 ? 14.004 1.131 -8.566 1.00 92.19 83 PRO A CA 1
ATOM 665 C C . PRO A 1 83 ? 14.046 2.565 -9.112 1.00 92.19 83 PRO A C 1
ATOM 667 O O . PRO A 1 83 ? 15.122 3.060 -9.442 1.00 92.19 83 PRO A O 1
ATOM 670 N N . GLN A 1 84 ? 12.894 3.237 -9.205 1.00 92.12 84 GLN A N 1
ATOM 671 C CA . GLN A 1 84 ? 12.784 4.604 -9.717 1.00 92.12 84 GLN A CA 1
ATOM 672 C C . GLN A 1 84 ? 12.905 5.666 -8.616 1.00 92.12 84 GLN A C 1
ATOM 674 O O . GLN A 1 84 ? 12.943 6.851 -8.941 1.00 92.12 84 GLN A O 1
ATOM 679 N N . LYS A 1 85 ? 13.014 5.258 -7.342 1.00 93.44 85 LYS A N 1
ATOM 680 C CA . LYS A 1 85 ? 13.150 6.139 -6.170 1.00 93.44 85 LYS A CA 1
ATOM 681 C C . LYS A 1 85 ? 12.042 7.197 -6.094 1.00 93.44 85 LYS A C 1
ATOM 683 O O . LYS A 1 85 ? 12.305 8.356 -5.781 1.00 93.44 85 LYS A O 1
ATOM 688 N N . LYS A 1 86 ? 10.811 6.798 -6.418 1.00 92.75 86 LYS A N 1
ATOM 689 C CA . LYS A 1 86 ? 9.611 7.641 -6.326 1.00 92.75 86 LYS A CA 1
ATOM 690 C C . LYS A 1 86 ? 9.071 7.759 -4.901 1.00 92.75 86 LYS A C 1
ATOM 692 O O . LYS A 1 86 ? 8.256 8.638 -4.635 1.00 92.75 86 LYS A O 1
ATOM 697 N N . ALA A 1 87 ? 9.492 6.876 -4.002 1.00 93.50 87 ALA A N 1
ATOM 698 C CA . ALA A 1 87 ? 9.092 6.881 -2.609 1.00 93.50 87 ALA A CA 1
ATOM 699 C C . ALA A 1 87 ? 9.670 8.083 -1.852 1.00 93.50 87 ALA A C 1
ATOM 701 O O . ALA A 1 87 ? 10.877 8.341 -1.881 1.00 93.50 87 ALA A O 1
ATOM 702 N N . ASP A 1 88 ? 8.820 8.770 -1.096 1.00 94.19 88 ASP A N 1
ATOM 703 C CA . ASP A 1 88 ? 9.248 9.730 -0.088 1.00 94.19 88 ASP A CA 1
ATOM 704 C C . ASP A 1 88 ? 9.669 8.974 1.176 1.00 94.19 88 ASP A C 1
ATOM 706 O O . ASP A 1 88 ? 8.915 8.179 1.738 1.00 94.19 88 ASP A O 1
ATOM 710 N N . ARG A 1 89 ? 10.877 9.262 1.661 1.00 92.25 89 ARG A N 1
ATOM 711 C CA . ARG A 1 89 ? 11.465 8.625 2.846 1.00 92.25 89 ARG A CA 1
ATOM 712 C C . ARG A 1 89 ? 10.669 8.851 4.132 1.00 92.25 89 ARG A C 1
ATOM 714 O O . ARG A 1 89 ? 10.870 8.102 5.084 1.00 92.25 89 ARG A O 1
ATOM 721 N N . LYS A 1 90 ? 9.812 9.873 4.177 1.00 92.69 90 LYS A N 1
ATOM 722 C CA . LYS A 1 90 ? 8.991 10.228 5.344 1.00 92.69 90 LYS A CA 1
ATOM 723 C C . LYS A 1 90 ? 7.625 9.546 5.360 1.00 92.69 90 LYS A C 1
ATOM 725 O O . LYS A 1 90 ? 6.928 9.646 6.366 1.00 92.69 90 LYS A O 1
ATOM 730 N N . LEU A 1 91 ? 7.240 8.882 4.270 1.00 95.19 91 LEU A N 1
ATOM 731 C CA . LEU A 1 91 ? 5.921 8.281 4.125 1.00 95.19 91 LEU A CA 1
ATOM 732 C C . LEU A 1 91 ? 5.948 6.769 4.346 1.00 95.19 91 LEU A C 1
ATOM 734 O O . LEU A 1 91 ? 6.942 6.071 4.111 1.00 95.19 91 LEU A O 1
ATOM 738 N N . ILE A 1 92 ? 4.799 6.272 4.781 1.00 94.56 92 ILE A N 1
ATOM 739 C CA . ILE A 1 92 ? 4.461 4.859 4.838 1.00 94.56 92 ILE A CA 1
ATOM 740 C C . ILE A 1 92 ? 3.483 4.590 3.696 1.00 94.56 92 ILE A C 1
ATOM 742 O O . ILE A 1 92 ? 2.532 5.341 3.484 1.00 94.56 92 ILE A O 1
ATOM 746 N N . TYR A 1 93 ? 3.721 3.511 2.963 1.00 95.44 93 TYR A N 1
ATOM 747 C CA . TYR A 1 93 ? 2.911 3.095 1.830 1.00 95.44 93 TYR A CA 1
ATOM 748 C C . TYR A 1 93 ? 2.083 1.869 2.195 1.00 95.44 93 TYR A C 1
ATOM 750 O O . TYR A 1 93 ? 2.626 0.859 2.649 1.00 95.44 93 TYR A O 1
ATOM 758 N N . LEU A 1 94 ? 0.775 1.968 1.979 1.00 95.38 94 LEU A N 1
ATOM 759 C CA . LEU A 1 94 ? -0.186 0.890 2.162 1.00 95.38 94 LEU A CA 1
ATOM 760 C C . LEU A 1 94 ? -0.530 0.287 0.803 1.00 95.38 94 LEU A C 1
ATOM 762 O O . LEU A 1 94 ? -0.889 1.013 -0.125 1.00 95.38 94 LEU A O 1
ATOM 766 N N . PHE A 1 95 ? -0.455 -1.033 0.703 1.00 95.06 95 PHE A N 1
ATOM 767 C CA . PHE A 1 95 ? -0.701 -1.787 -0.519 1.00 95.06 95 PHE A CA 1
ATOM 768 C C . PHE A 1 95 ? -1.975 -2.604 -0.364 1.00 95.06 95 PHE A C 1
ATOM 770 O O . PHE A 1 95 ? -2.066 -3.475 0.501 1.00 95.06 95 PHE A O 1
ATOM 777 N N . ARG A 1 96 ? -2.947 -2.352 -1.236 1.00 93.69 96 ARG A N 1
ATOM 778 C CA . ARG A 1 96 ? -4.073 -3.255 -1.470 1.00 93.69 96 ARG A CA 1
ATOM 779 C C . ARG A 1 96 ? -3.778 -4.055 -2.730 1.00 93.69 96 ARG A C 1
ATOM 781 O O . ARG A 1 96 ? -3.428 -3.457 -3.745 1.00 93.69 96 ARG A O 1
ATOM 788 N N . ASP A 1 97 ? -3.926 -5.375 -2.652 1.00 90.44 97 ASP A N 1
ATOM 789 C CA . ASP A 1 97 ? -3.659 -6.298 -3.76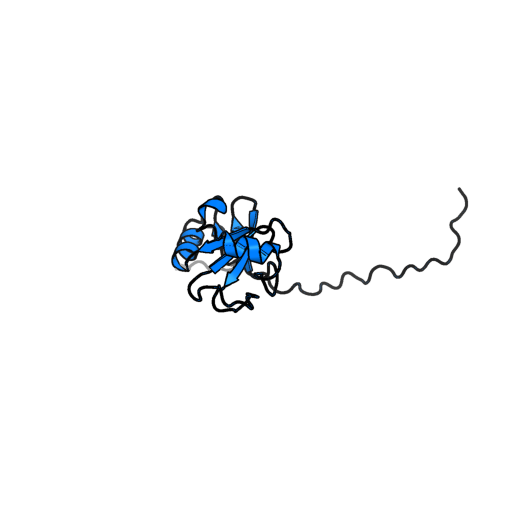2 1.00 90.44 97 ASP A CA 1
ATOM 790 C C . ASP A 1 97 ? -2.244 -6.104 -4.359 1.00 90.44 97 ASP A C 1
ATOM 792 O O . ASP A 1 97 ? -2.071 -6.005 -5.572 1.00 90.44 97 ASP A O 1
ATOM 796 N N . GLY A 1 98 ? -1.220 -5.994 -3.496 1.00 85.44 98 GLY A N 1
ATOM 797 C CA . GLY A 1 98 ? 0.170 -5.650 -3.864 1.00 85.44 98 GLY A CA 1
ATOM 798 C C . GLY A 1 98 ? 0.865 -6.617 -4.838 1.00 85.44 98 GLY A C 1
ATOM 799 O O . GLY A 1 98 ? 1.948 -6.339 -5.367 1.00 85.44 98 GLY A O 1
ATOM 800 N N . ASP A 1 99 ? 0.259 -7.772 -5.080 1.00 85.94 99 ASP A N 1
ATOM 801 C CA . ASP A 1 99 ? 0.693 -8.801 -6.013 1.00 85.94 99 ASP A CA 1
ATOM 802 C C . ASP A 1 99 ? -0.150 -8.905 -7.290 1.00 85.94 99 ASP A C 1
ATOM 804 O O . ASP A 1 99 ? 0.255 -9.617 -8.210 1.00 85.94 99 ASP A O 1
ATOM 808 N N . ALA A 1 100 ? -1.241 -8.144 -7.396 1.00 88.56 100 ALA A N 1
ATOM 809 C CA . ALA A 1 100 ? -2.166 -8.176 -8.520 1.00 88.56 100 ALA A CA 1
ATOM 810 C C . ALA A 1 100 ? -2.066 -6.937 -9.428 1.00 88.56 100 ALA A C 1
ATOM 812 O O . ALA A 1 100 ? -1.534 -5.885 -9.071 1.00 88.56 100 ALA A O 1
ATOM 813 N N . THR A 1 101 ? -2.660 -7.033 -10.620 1.00 90.44 101 THR A N 1
ATOM 814 C CA . THR A 1 101 ? -2.799 -5.900 -11.554 1.00 90.44 101 THR A CA 1
ATOM 815 C C . THR A 1 101 ? -3.794 -4.843 -11.069 1.00 90.44 101 THR A C 1
ATOM 817 O O . THR A 1 101 ? -3.811 -3.736 -11.598 1.00 90.44 101 THR A O 1
ATOM 820 N N . SER A 1 102 ? -4.618 -5.163 -10.066 1.00 92.19 102 SER A N 1
ATOM 821 C CA . SER A 1 102 ? -5.510 -4.226 -9.372 1.00 92.19 102 SER A CA 1
ATOM 822 C C . SER A 1 102 ? -4.825 -3.479 -8.222 1.00 92.19 102 SER A C 1
ATOM 824 O O . SER A 1 102 ? -5.514 -2.826 -7.433 1.00 92.19 102 SER A O 1
ATOM 826 N N . CYS A 1 103 ? -3.492 -3.566 -8.113 1.00 93.88 103 CYS A N 1
ATOM 827 C CA . CYS A 1 103 ? -2.769 -2.988 -6.992 1.00 93.88 103 CYS A CA 1
ATOM 828 C C . CYS A 1 103 ? -3.082 -1.501 -6.802 1.00 93.88 103 CYS A C 1
ATOM 830 O O . CYS A 1 103 ? -2.953 -0.683 -7.717 1.00 93.88 103 CYS A O 1
ATOM 832 N N . THR A 1 104 ? -3.454 -1.155 -5.573 1.00 95.25 104 THR A N 1
ATOM 833 C CA . THR A 1 104 ? -3.714 0.218 -5.152 1.00 95.25 104 THR A CA 1
ATOM 834 C C . THR A 1 104 ? -2.763 0.600 -4.031 1.00 95.25 104 THR A C 1
ATOM 836 O O . THR A 1 104 ? -2.611 -0.136 -3.056 1.00 95.25 104 THR A O 1
ATOM 839 N N . VAL A 1 105 ? -2.151 1.775 -4.164 1.00 95.94 105 VAL A N 1
ATOM 840 C CA . VAL A 1 105 ? -1.193 2.318 -3.203 1.00 95.94 105 VAL A CA 1
ATOM 841 C C . VAL A 1 105 ? -1.771 3.565 -2.546 1.00 95.94 105 VAL A C 1
ATOM 843 O O . VAL A 1 105 ? -2.231 4.489 -3.224 1.00 95.94 105 VAL A O 1
ATOM 846 N N . LEU A 1 106 ? -1.709 3.599 -1.217 1.00 95.75 106 LEU A N 1
ATOM 847 C CA . LEU A 1 106 ? -1.982 4.785 -0.414 1.00 95.75 106 LEU A CA 1
ATOM 848 C C . LEU A 1 106 ? -0.713 5.209 0.309 1.00 95.75 106 LEU A C 1
ATOM 850 O O . LEU A 1 106 ? 0.092 4.363 0.688 1.00 95.75 106 LEU A O 1
ATOM 854 N N . SER A 1 107 ? -0.558 6.505 0.527 1.00 95.75 107 SER A N 1
ATOM 855 C CA . SER A 1 107 ? 0.497 7.071 1.354 1.00 95.75 107 SER A CA 1
ATOM 856 C C . SER A 1 107 ? -0.095 7.677 2.624 1.00 95.75 107 SER A C 1
ATOM 858 O O . SER A 1 107 ? -1.170 8.285 2.607 1.00 95.75 107 SER A O 1
ATOM 860 N N . ILE A 1 108 ? 0.611 7.483 3.733 1.00 94.00 108 ILE A N 1
ATOM 861 C CA . ILE A 1 108 ? 0.308 8.075 5.038 1.00 94.00 108 ILE A CA 1
ATOM 862 C C . ILE A 1 108 ? 1.598 8.582 5.681 1.00 94.00 108 ILE A C 1
ATOM 864 O O . ILE A 1 108 ? 2.693 8.101 5.372 1.00 94.00 108 ILE A O 1
ATOM 868 N N . THR A 1 109 ? 1.475 9.534 6.596 1.00 93.19 109 THR A N 1
ATOM 869 C CA . THR A 1 109 ? 2.585 9.975 7.448 1.00 93.19 109 THR A CA 1
ATOM 870 C C . THR A 1 109 ? 2.751 9.063 8.669 1.00 93.19 109 THR A C 1
ATOM 872 O O . THR A 1 109 ? 1.905 8.213 8.965 1.00 93.19 109 THR A O 1
ATOM 875 N N . ASN A 1 110 ? 3.853 9.232 9.405 1.00 87.06 110 ASN A N 1
ATOM 876 C CA . ASN A 1 110 ? 4.025 8.549 10.690 1.00 87.06 110 ASN A CA 1
ATOM 877 C C . ASN A 1 110 ? 2.992 9.032 11.719 1.00 87.06 110 ASN A C 1
ATOM 879 O O . ASN A 1 110 ? 2.520 8.244 12.535 1.00 87.06 110 ASN A O 1
ATOM 883 N N . GLU A 1 111 ? 2.626 10.312 11.675 1.00 86.69 111 GLU A N 1
ATOM 884 C CA . GLU A 1 111 ? 1.596 10.912 12.516 1.00 86.69 111 GLU A CA 1
ATOM 885 C C . GLU A 1 111 ? 0.225 10.282 12.240 1.00 86.69 111 GLU A C 1
ATOM 887 O O . GLU A 1 111 ? -0.449 9.864 13.181 1.00 86.69 111 GLU A O 1
ATOM 892 N N . ASP A 1 112 ? -0.144 10.110 10.967 1.00 86.00 112 ASP A N 1
ATOM 893 C CA . ASP A 1 112 ? -1.388 9.432 10.578 1.00 86.00 112 ASP A CA 1
ATOM 894 C C . ASP A 1 112 ? -1.421 7.990 11.099 1.00 86.00 112 ASP A C 1
ATOM 896 O O . ASP A 1 112 ? -2.425 7.544 11.653 1.00 86.00 112 ASP A O 1
ATOM 900 N N . ALA A 1 113 ? -0.307 7.258 10.979 1.00 83.69 113 ALA A N 1
ATOM 901 C CA . ALA A 1 113 ? -0.203 5.895 11.494 1.00 83.69 113 ALA A CA 1
ATOM 902 C C . ALA A 1 113 ? -0.406 5.831 13.018 1.00 83.69 113 ALA A C 1
ATOM 904 O O . ALA A 1 113 ? -1.056 4.908 13.512 1.00 83.69 113 ALA A O 1
ATOM 905 N N . ARG A 1 114 ? 0.106 6.820 13.765 1.00 82.94 114 ARG A N 1
ATOM 906 C CA . ARG A 1 114 ? -0.127 6.933 15.213 1.00 82.94 114 ARG A CA 1
ATOM 907 C C . ARG A 1 114 ? -1.598 7.186 15.521 1.00 82.94 114 ARG A C 1
ATOM 909 O O . ARG A 1 114 ? -2.173 6.436 16.295 1.00 82.94 114 ARG A O 1
ATOM 916 N N . VAL A 1 115 ? -2.225 8.150 14.849 1.00 83.38 115 VAL A N 1
ATOM 917 C CA . VAL A 1 115 ? -3.654 8.459 15.035 1.00 83.38 115 VAL A CA 1
ATOM 918 C C . VAL A 1 115 ? -4.537 7.249 14.717 1.00 83.38 115 VAL A C 1
ATOM 920 O O . VAL A 1 115 ? -5.483 6.958 15.447 1.00 83.38 115 VAL A O 1
ATOM 923 N N . LEU A 1 116 ? -4.224 6.511 13.649 1.00 82.12 116 LEU A N 1
ATOM 924 C CA . LEU A 1 116 ? -4.961 5.305 13.270 1.00 82.12 116 LEU A CA 1
ATOM 925 C C . LEU A 1 116 ? -4.863 4.202 14.333 1.00 82.12 116 LEU A C 1
ATOM 927 O O . LEU A 1 116 ? -5.859 3.512 14.553 1.00 82.12 116 LEU A O 1
ATOM 931 N N . ASN A 1 117 ? -3.703 4.073 14.985 1.00 79.25 117 ASN A N 1
ATOM 932 C CA . ASN A 1 117 ? -3.463 3.132 16.079 1.00 79.25 117 ASN A CA 1
ATOM 933 C C . ASN A 1 117 ? -4.080 3.582 17.410 1.00 79.25 117 ASN A C 1
ATOM 935 O O . ASN A 1 117 ? -4.590 2.745 18.146 1.00 79.25 117 ASN A O 1
ATOM 939 N N . ASP A 1 118 ? -4.074 4.879 17.711 1.00 69.94 118 ASP A N 1
ATOM 940 C CA . ASP A 1 118 ? -4.658 5.430 18.941 1.00 69.94 118 ASP A CA 1
ATOM 941 C C . ASP A 1 118 ? -6.198 5.403 18.900 1.00 69.94 118 ASP A C 1
ATOM 943 O O . ASP A 1 118 ? -6.854 5.282 19.930 1.00 69.94 118 ASP A O 1
ATOM 947 N N . ALA A 1 119 ? -6.800 5.436 17.705 1.00 61.16 119 ALA A N 1
ATOM 948 C CA . ALA A 1 119 ? -8.245 5.284 17.498 1.00 61.16 119 ALA A CA 1
ATOM 949 C C . ALA A 1 119 ? -8.761 3.839 17.704 1.00 61.16 119 ALA A C 1
ATOM 951 O O . ALA A 1 119 ? -9.900 3.516 17.346 1.00 61.16 119 ALA A O 1
ATOM 952 N N . GLN A 1 120 ? -7.929 2.946 18.240 1.00 59.34 120 GLN A N 1
ATOM 953 C CA . GLN A 1 120 ? -8.303 1.585 18.599 1.00 59.34 120 GLN A CA 1
ATOM 954 C C . GLN A 1 120 ? -9.082 1.564 19.923 1.00 59.34 120 GLN A C 1
ATOM 956 O O . GLN A 1 120 ? -8.586 2.082 20.922 1.00 59.34 120 GLN A O 1
ATOM 961 N N . PRO A 1 121 ? -10.254 0.902 20.006 1.00 52.38 121 PRO A N 1
ATOM 962 C CA . PRO A 1 121 ? -10.736 0.441 21.300 1.00 52.38 121 PRO A CA 1
ATOM 963 C C . PRO A 1 121 ? -9.727 -0.584 21.827 1.00 52.38 121 PRO A C 1
ATOM 965 O O . PRO A 1 121 ? -9.356 -1.502 21.090 1.00 52.38 121 PRO A O 1
ATOM 968 N N . GLU A 1 122 ? -9.269 -0.400 23.067 1.00 46.22 122 GLU A N 1
ATOM 969 C CA . GLU A 1 122 ? -8.243 -1.198 23.746 1.00 46.22 122 GLU A CA 1
ATOM 970 C C . GLU A 1 122 ? -8.460 -2.706 23.540 1.00 46.22 122 GLU A C 1
ATOM 972 O O . GLU A 1 122 ? -9.160 -3.377 24.294 1.00 46.22 122 GLU A O 1
ATOM 977 N N . THR A 1 123 ? -7.863 -3.274 22.494 1.00 43.34 123 THR A N 1
ATOM 978 C CA . THR A 1 123 ? -7.842 -4.719 22.290 1.00 43.34 123 THR A CA 1
ATOM 979 C C . THR A 1 123 ? -6.449 -5.193 22.633 1.00 43.34 123 THR A C 1
ATOM 981 O O . THR A 1 123 ? -5.564 -5.255 21.783 1.00 43.34 123 THR A O 1
ATOM 984 N N . ALA A 1 124 ? -6.299 -5.453 23.935 1.00 48.06 124 ALA A N 1
ATOM 985 C CA . ALA A 1 124 ? -5.339 -6.336 24.582 1.00 48.06 124 ALA A CA 1
ATOM 986 C C . ALA A 1 124 ? -4.172 -6.782 23.686 1.00 48.06 124 ALA A C 1
ATOM 988 O O . ALA A 1 124 ? -4.232 -7.807 23.000 1.00 48.06 124 ALA A O 1
ATOM 989 N N . ALA A 1 125 ? -3.064 -6.044 23.777 1.00 41.78 125 ALA A N 1
ATOM 990 C CA . ALA A 1 125 ? -1.760 -6.678 23.676 1.00 41.78 125 ALA A CA 1
ATOM 991 C C . ALA A 1 125 ? -1.723 -7.820 24.709 1.00 41.78 125 ALA A C 1
ATOM 993 O O . ALA A 1 125 ? -2.146 -7.649 25.851 1.00 41.78 125 ALA A O 1
ATOM 994 N N . GLY A 1 126 ? -1.329 -9.002 24.242 1.00 35.09 126 GLY A N 1
ATOM 995 C CA . GLY A 1 126 ? -1.623 -10.296 24.844 1.00 35.09 126 GLY A CA 1
ATOM 996 C C . GLY A 1 126 ? -1.360 -10.443 26.343 1.00 35.09 126 GLY A C 1
ATOM 997 O O . GLY A 1 126 ? -0.423 -9.890 26.914 1.00 35.09 126 GLY A O 1
ATOM 998 N N . ALA A 1 127 ? -2.195 -11.297 26.929 1.00 41.78 127 ALA A N 1
ATOM 999 C CA . ALA A 1 127 ? -2.023 -11.947 28.213 1.00 41.78 127 ALA A CA 1
ATOM 1000 C C . ALA A 1 127 ? -0.564 -12.370 28.478 1.00 41.78 127 ALA A C 1
ATOM 1002 O O . ALA A 1 127 ? -0.065 -13.342 27.916 1.00 41.78 127 ALA A O 1
ATOM 1003 N N . GLY A 1 128 ? 0.081 -11.660 29.402 1.00 32.31 128 GLY A N 1
ATOM 1004 C CA . GLY A 1 128 ? 1.113 -12.202 30.276 1.00 32.31 128 GLY A CA 1
ATOM 1005 C C . GLY A 1 128 ? 0.456 -12.556 31.607 1.00 32.31 128 GLY A C 1
ATOM 1006 O O . GLY A 1 128 ? -0.098 -11.691 32.282 1.00 32.31 128 GLY A O 1
ATOM 1007 N N . ALA A 1 129 ? 0.458 -13.840 31.942 1.00 38.94 129 ALA A N 1
ATOM 1008 C CA . ALA A 1 129 ? -0.141 -14.410 33.137 1.00 38.94 129 ALA A CA 1
ATOM 1009 C C . ALA A 1 129 ? 0.255 -13.669 34.431 1.00 38.94 129 ALA A C 1
ATOM 1011 O O . ALA A 1 129 ? 1.434 -13.554 34.757 1.00 38.94 129 ALA A O 1
ATOM 1012 N N . LYS A 1 130 ? -0.741 -13.259 35.225 1.00 38.16 130 LYS A N 1
ATOM 1013 C CA . LYS A 1 130 ? -0.600 -13.208 36.686 1.00 38.16 130 LYS A CA 1
ATOM 1014 C C . LYS A 1 130 ? -1.048 -14.558 37.248 1.00 38.16 130 LYS A C 1
ATOM 1016 O O . 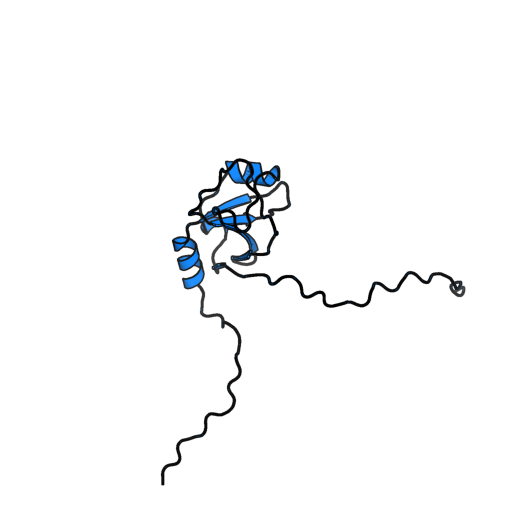LYS A 1 130 ? -2.193 -14.945 37.021 1.00 38.16 130 LYS A O 1
ATOM 1021 N N . PRO A 1 131 ? -0.209 -15.202 38.067 1.00 39.78 131 PRO A N 1
ATOM 1022 C CA . PRO A 1 131 ? -0.711 -15.782 39.302 1.00 39.78 131 PRO A CA 1
ATOM 1023 C C . PRO A 1 131 ? 0.114 -15.272 40.492 1.00 39.78 131 PRO A C 1
ATOM 1025 O O . PRO A 1 131 ? 1.340 -15.276 40.456 1.00 39.78 131 PRO A O 1
ATOM 1028 N N . GLY A 1 132 ? -0.566 -14.852 41.560 1.00 36.00 132 GLY A N 1
ATOM 1029 C CA . GLY A 1 132 ? 0.062 -14.660 42.873 1.00 36.00 132 GLY A CA 1
ATOM 1030 C C . GLY A 1 132 ? 0.079 -13.224 43.390 1.00 36.00 132 GLY A C 1
ATOM 1031 O O . GLY A 1 132 ? 1.139 -12.637 43.570 1.00 36.00 132 GLY A O 1
ATOM 1032 N N . GLY A 1 133 ? -1.097 -12.660 43.672 1.00 34.19 133 GLY A N 1
ATOM 1033 C CA . GLY A 1 133 ? -1.210 -11.575 44.645 1.00 34.19 133 GLY A CA 1
ATOM 1034 C C . GLY A 1 133 ? -1.379 -12.176 46.039 1.00 34.19 133 GLY A C 1
ATOM 1035 O O . GLY A 1 133 ? -2.458 -12.664 46.360 1.00 34.19 133 GLY A O 1
ATOM 1036 N N . THR A 1 134 ? -0.323 -12.168 46.849 1.00 46.81 134 THR A N 1
ATOM 1037 C CA . THR A 1 134 ? -0.401 -12.441 48.292 1.00 46.81 134 THR A CA 1
ATOM 1038 C C . THR A 1 134 ? -1.154 -11.287 48.971 1.00 46.81 134 THR A C 1
ATOM 1040 O O . THR A 1 134 ? -0.795 -10.132 48.730 1.00 46.81 134 THR A O 1
ATOM 1043 N N . PRO A 1 135 ? -2.191 -11.531 49.795 1.00 53.09 135 PRO A N 1
ATOM 1044 C CA . PRO A 1 135 ? -2.858 -10.459 50.530 1.00 53.09 135 PRO A CA 1
ATOM 1045 C C . PRO A 1 135 ? -1.966 -9.940 51.674 1.00 53.09 135 PRO A C 1
ATOM 1047 O O . PRO A 1 135 ? -1.223 -10.723 52.270 1.00 53.09 135 PRO A O 1
ATOM 1050 N N . PRO A 1 136 ? -2.035 -8.643 52.030 1.00 46.53 136 PRO A N 1
ATOM 1051 C CA . PRO A 1 136 ? -1.345 -8.128 53.204 1.00 46.53 136 PRO A CA 1
ATOM 1052 C C . PRO A 1 136 ? -2.059 -8.608 54.475 1.00 46.53 136 PRO A C 1
ATOM 1054 O O . PRO A 1 136 ? -3.202 -8.234 54.743 1.00 46.53 136 PRO A O 1
ATOM 1057 N N . GLY A 1 137 ? -1.379 -9.444 55.259 1.00 41.69 137 GLY A N 1
ATOM 1058 C CA . GLY A 1 137 ? -1.805 -9.801 56.607 1.00 41.69 137 GLY A CA 1
ATOM 1059 C C . GLY A 1 137 ? -1.707 -8.589 57.533 1.00 41.69 137 GLY A C 1
ATOM 1060 O O . GLY A 1 137 ? -0.633 -8.022 57.711 1.00 41.69 137 GLY A O 1
ATOM 1061 N N . ARG A 1 138 ? -2.845 -8.201 58.111 1.00 39.53 138 ARG A N 1
ATOM 1062 C CA . ARG A 1 138 ? -2.912 -7.435 59.356 1.00 39.53 138 ARG A CA 1
ATOM 1063 C C . ARG A 1 138 ? -2.904 -8.433 60.509 1.00 39.53 138 ARG A C 1
ATOM 1065 O O . ARG A 1 138 ? -3.823 -9.243 60.549 1.00 39.53 138 ARG A O 1
ATOM 1072 N N . TYR A 1 139 ? -1.928 -8.337 61.405 1.00 43.03 139 TYR A N 1
ATOM 1073 C CA . TYR A 1 139 ? -2.042 -8.591 62.846 1.00 43.03 139 TYR A CA 1
ATOM 1074 C C . TYR A 1 139 ? -0.927 -7.823 63.549 1.00 43.03 139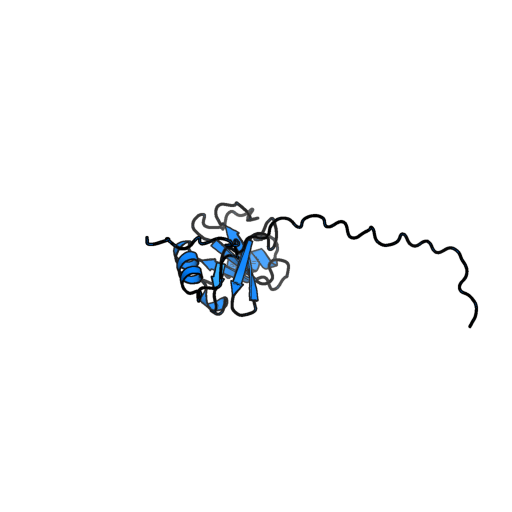 TYR A C 1
ATOM 1076 O O . TYR A 1 139 ? 0.222 -7.906 63.063 1.00 43.03 139 TYR A O 1
#

InterPro domains:
  IPR059309 Domain of unknown function DUF8265 [PF26795] (29-106)

Secondary structure (DSSP, 8-state):
-PPPPS--------------PPPPEEEEE-SS-GGGSSEE-HHHHHHHHTTSSEESSTTSEEEEETTEEEEEEETTSTTEE-TT--S-TT-EEEEESTTSTT-EEEEE-HHHHHHHHHTS----S--PPP---------

Sequence (139 aa):
MAPVPPGRDLPLAPPITSFALPPQWVTIRSTQDWRRAGRFEKDLSRDCAARRFRELMPLRFRAYFKGEVLGVAFGHGLNLHDPQKKADRKLIYLFRDGDATSCTVLSITNEDARVLNDAQPETAAGAGAKPGGTPPGRY

Organism: NCBI:txid2202148

Foldseek 3Di:
DDDDDDDPPPPDPPPPPCPPDQAAAELFEAQADPVPLAAWDPVLQQCLLVVQKAFQDFRSYWHHYNVDIWTKDALCGPGIRHPPSPGDNQWIWTWDPSVHNSIIIGIDGPVSRVVRRVNDDDDDPDDDDDDDDDDDDDD

pLDDT: mean 78.01, std 19.07, range [32.31, 95.94]

Radius of gyration: 22.84 Å; chains: 1; bounding box: 29×65×76 Å